Protein AF-A0A957ZNX7-F1 (afdb_monomer)

Nearest PDB structures (foldseek):
  3m0o-assembly2_B  TM=8.384E-01  e=9.415E-04  Bacillus sp. B-0618
  7exs-assembly1_A  TM=8.711E-01  e=2.134E-03  Thermomicrobium roseum DSM 5159
  3m12-assembly1_A  TM=8.193E-01  e=1.994E-03  Bacillus sp. B-0618
  2uzz-assembly2_B  TM=8.145E-01  e=3.265E-02  Escherichia coli BL21(DE3)

pLDDT: mean 93.72, std 3.95, range [82.88, 98.56]

Structure (mmCIF, N/CA/C/O backbone):
data_AF-A0A957ZNX7-F1
#
_entry.id   AF-A0A957ZNX7-F1
#
loop_
_atom_site.group_PDB
_atom_site.id
_atom_site.type_symbol
_atom_site.label_atom_id
_atom_site.label_alt_id
_atom_site.label_comp_id
_atom_site.label_asym_id
_atom_site.label_entity_id
_atom_site.label_seq_id
_atom_site.pdbx_PDB_ins_code
_atom_site.Cartn_x
_atom_site.Cartn_y
_atom_site.Cartn_z
_atom_site.occupancy
_atom_site.B_iso_or_equiv
_atom_site.auth_seq_id
_atom_site.auth_comp_id
_atom_site.auth_asym_id
_atom_site.auth_atom_id
_atom_site.pdbx_PDB_model_num
ATOM 1 N N . MET A 1 1 ? -12.046 0.090 10.397 1.00 85.12 1 MET A N 1
ATOM 2 C CA . MET A 1 1 ? -10.847 0.576 9.666 1.00 85.12 1 MET A CA 1
ATOM 3 C C . MET A 1 1 ? -10.418 1.975 10.118 1.00 85.12 1 MET A C 1
ATOM 5 O O . MET A 1 1 ? -9.490 2.055 10.907 1.00 85.12 1 MET A O 1
ATOM 9 N N . ILE A 1 2 ? -11.073 3.070 9.699 1.00 92.31 2 ILE A N 1
ATOM 10 C CA . ILE A 1 2 ? -10.613 4.436 10.046 1.00 92.31 2 ILE A CA 1
ATOM 11 C C . ILE A 1 2 ? -10.899 4.804 11.510 1.00 92.31 2 ILE A C 1
ATOM 13 O O . ILE A 1 2 ? -9.982 5.179 12.235 1.00 92.31 2 ILE A O 1
ATOM 17 N N . GLY A 1 3 ? -12.142 4.634 11.977 1.00 92.44 3 GLY A N 1
ATOM 18 C CA . GLY A 1 3 ? -12.518 4.972 13.359 1.00 92.44 3 GLY A CA 1
ATOM 19 C C . GLY A 1 3 ? -11.745 4.173 14.415 1.00 92.44 3 GLY A C 1
ATOM 20 O O . GLY A 1 3 ? -11.288 4.733 15.406 1.00 92.44 3 GLY A O 1
ATOM 21 N N . SER A 1 4 ? -11.511 2.882 14.157 1.00 90.75 4 SER A N 1
ATOM 22 C CA . SER A 1 4 ? -10.713 2.004 15.023 1.00 90.75 4 SER A CA 1
ATOM 23 C C . SER A 1 4 ? -9.235 2.415 15.096 1.00 90.75 4 SER A C 1
ATOM 25 O O . SER A 1 4 ? -8.615 2.299 16.147 1.00 90.75 4 SER A O 1
ATOM 27 N N . ALA A 1 5 ? -8.654 2.924 14.005 1.00 92.75 5 ALA A N 1
ATOM 28 C CA . ALA A 1 5 ? -7.294 3.460 14.037 1.00 92.75 5 ALA A CA 1
ATOM 29 C C . ALA A 1 5 ? -7.244 4.785 14.815 1.00 92.75 5 ALA A C 1
ATOM 31 O O . ALA A 1 5 ? -6.402 4.951 15.696 1.00 92.75 5 ALA A O 1
ATOM 32 N N . ALA A 1 6 ? -8.178 5.700 14.533 1.00 93.81 6 ALA A N 1
ATOM 33 C CA . ALA A 1 6 ? -8.261 6.994 15.204 1.00 93.81 6 ALA A CA 1
ATOM 34 C C . ALA A 1 6 ? -8.399 6.837 16.725 1.00 93.81 6 ALA A C 1
ATOM 36 O O . ALA A 1 6 ? -7.641 7.449 17.476 1.00 93.81 6 ALA A O 1
ATOM 37 N N . ILE A 1 7 ? -9.306 5.966 17.182 1.00 93.25 7 ILE A N 1
ATOM 38 C CA . ILE A 1 7 ? -9.517 5.757 18.615 1.00 93.25 7 ILE A CA 1
ATOM 39 C C . ILE A 1 7 ? -8.292 5.148 19.296 1.00 93.25 7 ILE A C 1
ATOM 41 O O . ILE A 1 7 ? -7.927 5.600 20.373 1.00 93.25 7 ILE A O 1
ATOM 45 N N . ARG A 1 8 ? -7.609 4.193 18.650 1.00 91.44 8 ARG A N 1
ATOM 46 C CA . ARG A 1 8 ? -6.393 3.572 19.187 1.00 91.44 8 ARG A CA 1
ATOM 47 C C . ARG A 1 8 ? -5.297 4.605 19.433 1.00 91.44 8 ARG A C 1
ATOM 49 O O . ARG A 1 8 ? -4.575 4.496 20.414 1.00 91.44 8 ARG A O 1
ATOM 56 N N . HIS A 1 9 ? -5.166 5.597 18.554 1.00 91.31 9 HIS A N 1
ATOM 57 C CA . HIS A 1 9 ? -4.218 6.694 18.750 1.00 91.31 9 HIS A CA 1
ATOM 58 C C . HIS A 1 9 ? -4.687 7.685 19.822 1.00 91.31 9 HIS A C 1
ATOM 60 O O . HIS A 1 9 ? -3.890 8.086 20.663 1.00 91.31 9 HIS A O 1
ATOM 66 N N . LEU A 1 10 ? -5.972 8.055 19.837 1.00 93.88 10 LEU A N 1
ATOM 67 C CA . LEU A 1 10 ? -6.515 8.960 20.858 1.00 93.88 10 LEU A CA 1
ATOM 68 C C . LEU A 1 10 ? -6.441 8.357 22.267 1.00 93.88 10 LEU A C 1
ATOM 70 O O . LEU A 1 10 ? -6.167 9.077 23.224 1.00 93.88 10 LEU A O 1
ATOM 74 N N . SER A 1 11 ? -6.631 7.042 22.403 1.00 93.25 11 SER A N 1
ATOM 75 C CA . SER A 1 11 ? -6.584 6.352 23.695 1.00 93.25 11 SER A CA 1
ATOM 76 C C . SER A 1 11 ? -5.199 6.349 24.338 1.00 93.25 11 SER A C 1
ATOM 78 O O . SER A 1 11 ? -5.092 6.068 25.526 1.00 93.25 11 SER A O 1
ATOM 80 N N . GLU A 1 12 ? -4.134 6.665 23.590 1.00 90.75 12 GLU A N 1
ATOM 81 C CA . GLU A 1 12 ? -2.780 6.772 24.155 1.00 90.75 12 GLU A CA 1
ATOM 82 C C . GLU A 1 12 ? -2.621 8.003 25.064 1.00 90.75 12 GLU A C 1
ATOM 84 O O . GLU A 1 12 ? -1.746 8.013 25.926 1.00 90.75 12 GLU A O 1
ATOM 89 N N . THR A 1 13 ? -3.460 9.030 24.898 1.00 94.31 13 THR A N 1
ATOM 90 C CA . THR A 1 13 ? -3.366 10.290 25.658 1.00 94.31 13 THR A CA 1
ATOM 91 C C . THR A 1 13 ? -4.675 10.720 26.310 1.00 94.31 13 THR A C 1
ATOM 93 O O . THR A 1 13 ? -4.660 11.610 27.159 1.00 94.31 13 THR A O 1
ATOM 96 N N . ASN A 1 14 ? -5.803 10.100 25.953 1.00 94.25 14 ASN A N 1
ATOM 97 C CA . ASN A 1 14 ? -7.111 10.453 26.481 1.00 94.25 14 ASN A CA 1
ATOM 98 C C . ASN A 1 14 ? -7.856 9.212 27.016 1.00 94.25 14 ASN A C 1
ATOM 100 O O . ASN A 1 14 ? -8.246 8.351 26.227 1.00 94.25 14 ASN A O 1
ATOM 104 N N . PRO A 1 15 ? -8.099 9.121 28.338 1.00 89.38 15 PRO A N 1
ATOM 105 C CA . PRO A 1 15 ? -8.834 8.006 28.936 1.00 89.38 15 PRO A CA 1
ATOM 106 C C . PRO A 1 15 ? -10.359 8.107 28.755 1.00 89.38 15 PRO A C 1
ATOM 108 O O . PRO A 1 15 ? -11.060 7.118 28.942 1.00 89.38 15 PRO A O 1
ATOM 111 N N . ASN A 1 16 ? -10.886 9.280 28.394 1.00 94.25 16 ASN A N 1
ATOM 112 C CA . ASN A 1 16 ? -12.321 9.550 28.319 1.00 94.25 16 ASN A CA 1
ATOM 113 C C . ASN A 1 16 ? -12.783 9.563 26.861 1.00 94.25 16 ASN A C 1
ATOM 115 O O . ASN A 1 16 ? -12.955 10.621 26.251 1.00 94.25 16 ASN A O 1
ATOM 119 N N . LEU A 1 17 ? -12.962 8.373 26.294 1.00 93.56 17 LEU A N 1
ATOM 120 C CA . LEU A 1 17 ? -13.326 8.186 24.893 1.00 93.56 17 LEU A CA 1
ATOM 121 C C . LEU A 1 17 ?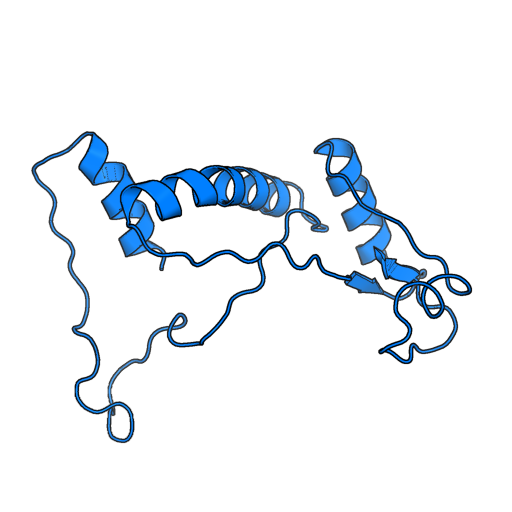 -14.526 7.249 24.756 1.00 93.56 17 LEU A C 1
ATOM 123 O O . LEU A 1 17 ? -14.655 6.275 25.492 1.00 93.56 17 LEU A O 1
ATOM 127 N N . ALA A 1 18 ? -15.373 7.523 23.765 1.00 92.56 18 ALA A N 1
ATOM 128 C CA . ALA A 1 18 ? -16.460 6.643 23.355 1.00 92.56 18 ALA A CA 1
ATOM 129 C C . ALA A 1 18 ? -16.411 6.431 21.837 1.00 92.56 18 ALA A C 1
ATOM 131 O O . ALA A 1 18 ? -16.102 7.354 21.082 1.00 92.56 18 ALA A O 1
ATOM 132 N N . ILE A 1 19 ? -16.728 5.214 21.395 1.00 90.62 19 ILE A N 1
ATOM 133 C CA . ILE A 1 19 ? -16.892 4.864 19.981 1.00 90.62 19 ILE A CA 1
ATOM 134 C C . ILE A 1 19 ? -18.368 4.564 19.757 1.00 90.62 19 ILE A C 1
ATOM 136 O O . ILE A 1 19 ? -18.973 3.826 20.531 1.00 90.62 19 ILE A O 1
ATOM 140 N N . ILE A 1 20 ? -18.930 5.107 18.681 1.00 91.56 20 ILE A N 1
ATOM 141 C CA . ILE A 1 20 ? -20.293 4.809 18.249 1.00 91.56 20 ILE A CA 1
ATOM 142 C C . ILE A 1 20 ? -20.209 4.233 16.840 1.00 91.56 20 ILE A C 1
ATOM 144 O O . ILE A 1 20 ? -19.610 4.831 15.947 1.00 91.56 20 ILE A O 1
ATOM 148 N N . GLY A 1 21 ? -20.799 3.060 16.650 1.00 87.88 21 GLY A N 1
ATOM 149 C CA . GLY A 1 21 ? -20.866 2.374 15.370 1.00 87.88 21 GLY A CA 1
ATOM 150 C C . GLY A 1 21 ? -21.851 1.208 15.436 1.00 87.88 21 GLY A C 1
ATOM 151 O O . GLY A 1 21 ? -22.231 0.802 16.538 1.00 87.88 21 GLY A O 1
ATOM 152 N N . PRO A 1 22 ? -22.296 0.691 14.280 1.00 86.88 22 PRO A N 1
ATOM 153 C CA . PRO A 1 22 ? -23.110 -0.516 14.248 1.00 86.88 22 PRO A CA 1
ATOM 154 C C . PRO A 1 22 ? -22.334 -1.702 14.838 1.00 86.88 22 PRO A C 1
ATOM 156 O O . PRO A 1 22 ? -21.106 -1.752 14.749 1.00 86.88 22 PRO A O 1
ATOM 159 N N . ALA A 1 23 ? -23.059 -2.649 15.432 1.00 86.38 23 ALA A N 1
ATOM 160 C CA . ALA A 1 23 ? -22.488 -3.924 15.849 1.00 86.38 23 ALA A CA 1
ATOM 161 C C . ALA A 1 23 ? -22.090 -4.775 14.631 1.00 86.38 23 ALA A C 1
ATOM 163 O O . ALA A 1 23 ? -22.596 -4.569 13.524 1.00 86.38 23 ALA A O 1
ATOM 164 N N . GLU A 1 24 ? -21.206 -5.747 14.857 1.00 88.06 24 GLU A N 1
ATOM 165 C CA . GLU A 1 24 ? -20.879 -6.752 13.846 1.00 88.06 24 GLU A CA 1
ATOM 166 C C . GLU A 1 24 ? -22.119 -7.593 13.494 1.00 88.06 24 GLU A C 1
ATOM 168 O O . GLU A 1 24 ? -22.893 -7.935 14.395 1.00 88.06 24 GLU A O 1
ATOM 173 N N . PRO A 1 25 ? -22.328 -7.959 12.214 1.00 89.44 25 PRO A N 1
ATOM 174 C CA . PRO A 1 25 ? -23.412 -8.855 11.834 1.00 89.44 25 PRO A CA 1
ATOM 175 C C . PRO A 1 25 ? -23.287 -10.221 12.524 1.00 89.44 25 PRO A C 1
ATOM 177 O O . PRO A 1 25 ? -22.277 -10.906 12.366 1.00 89.44 25 PRO A O 1
ATOM 180 N N . GLU A 1 26 ? -24.334 -10.658 13.228 1.00 89.62 26 GLU A N 1
ATOM 181 C CA . GLU A 1 26 ? -24.369 -11.986 13.866 1.00 89.62 26 GLU A CA 1
ATOM 182 C C . GLU A 1 26 ? -24.434 -13.119 12.831 1.00 89.62 26 GLU A C 1
ATOM 184 O O . GLU A 1 26 ? -23.778 -14.150 12.973 1.00 89.62 26 GLU A O 1
ATOM 189 N N . ALA A 1 27 ? -25.205 -12.912 11.758 1.00 91.25 27 ALA A N 1
ATOM 190 C CA . ALA A 1 27 ? -25.395 -13.870 10.675 1.00 91.25 27 ALA A CA 1
ATOM 191 C C . ALA A 1 27 ? -25.076 -13.217 9.326 1.00 91.25 27 ALA A C 1
ATOM 193 O O . ALA A 1 27 ? -25.927 -12.586 8.701 1.00 91.25 27 ALA A O 1
ATOM 194 N N . TRP A 1 28 ? -23.838 -13.393 8.860 1.00 89.31 28 TRP A N 1
ATOM 195 C CA . TRP A 1 28 ? -23.335 -12.751 7.640 1.00 89.31 28 TRP A CA 1
ATOM 196 C C . TRP A 1 28 ? -24.170 -13.092 6.401 1.00 89.31 28 TRP A C 1
ATOM 198 O O . TRP A 1 28 ? -24.470 -12.214 5.602 1.00 89.31 28 TRP A O 1
ATOM 208 N N . A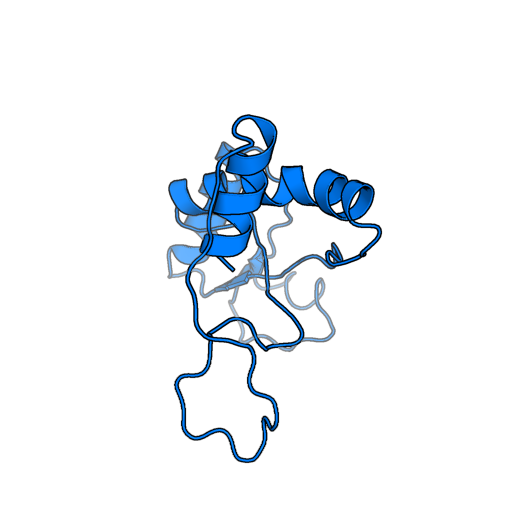LA A 1 29 ? -24.595 -14.351 6.259 1.00 89.75 29 ALA A N 1
ATOM 209 C CA . ALA A 1 29 ? -25.336 -14.815 5.084 1.00 89.75 29 ALA A CA 1
ATOM 210 C C . ALA A 1 29 ? -26.742 -14.201 4.947 1.00 89.75 29 ALA A C 1
ATOM 212 O O . ALA A 1 29 ? -27.284 -14.157 3.847 1.00 89.75 29 ALA A O 1
ATOM 213 N N . SER A 1 30 ? -27.336 -13.743 6.050 1.00 92.25 30 SER A N 1
ATOM 214 C CA . SER A 1 30 ? -28.700 -13.204 6.092 1.00 92.25 30 SER A CA 1
ATOM 215 C C . SER A 1 30 ? -28.755 -11.747 6.556 1.00 92.25 30 SER A C 1
ATOM 217 O O . SER A 1 30 ? -29.841 -11.235 6.828 1.00 92.25 30 SER A O 1
ATOM 219 N N . HIS A 1 31 ? -27.607 -11.075 6.687 1.00 91.19 31 HIS A N 1
ATOM 220 C CA . HIS A 1 31 ? -27.556 -9.682 7.123 1.00 91.19 31 HIS A CA 1
ATOM 221 C C . HIS A 1 31 ? -28.121 -8.768 6.035 1.00 91.19 31 HIS A C 1
ATOM 223 O O . HIS A 1 31 ? -27.557 -8.651 4.951 1.00 91.19 31 HIS A O 1
ATOM 229 N N . ALA A 1 32 ? -29.237 -8.108 6.339 1.00 88.44 32 ALA A N 1
ATOM 230 C CA . ALA A 1 32 ? -29.895 -7.155 5.443 1.00 88.44 32 ALA A CA 1
ATOM 231 C C . ALA A 1 32 ? -29.482 -5.692 5.708 1.00 88.44 32 ALA A C 1
ATOM 233 O O . ALA A 1 32 ? -30.000 -4.775 5.071 1.00 88.44 32 ALA A O 1
ATOM 234 N N . GLY A 1 33 ? -28.595 -5.460 6.681 1.00 86.19 33 GLY A N 1
ATOM 235 C CA . GLY A 1 33 ? -28.104 -4.132 7.033 1.00 86.19 33 GLY A CA 1
ATOM 236 C C . GLY A 1 33 ? -26.903 -3.686 6.198 1.00 86.19 33 GLY A C 1
ATOM 237 O O . GLY A 1 33 ? -26.449 -4.362 5.277 1.00 86.19 33 GLY A O 1
ATOM 238 N N . VAL A 1 34 ? -26.352 -2.525 6.554 1.00 83.12 34 VAL A N 1
ATOM 239 C CA . VAL A 1 34 ? -25.144 -1.996 5.909 1.00 83.12 34 VAL A CA 1
ATOM 240 C C . VAL A 1 34 ? -23.942 -2.871 6.271 1.00 83.12 34 VAL A C 1
ATOM 242 O O . VAL A 1 34 ? -23.654 -3.082 7.449 1.00 83.12 34 VAL A O 1
ATOM 245 N N . PHE A 1 35 ? -23.238 -3.358 5.251 1.00 82.88 35 PHE A N 1
ATOM 246 C CA . PHE A 1 35 ? -21.922 -3.980 5.388 1.00 82.88 35 PHE A CA 1
ATOM 247 C C . PHE A 1 35 ? -20.810 -2.929 5.361 1.00 82.88 35 PHE A C 1
ATOM 249 O O . PHE A 1 35 ? -20.969 -1.822 4.847 1.00 82.88 35 PHE A O 1
ATOM 256 N N . ALA A 1 36 ? -19.648 -3.296 5.889 1.00 85.19 36 ALA A N 1
ATOM 257 C CA . ALA A 1 36 ? -18.478 -2.445 5.945 1.00 85.19 36 ALA A CA 1
ATOM 258 C C . ALA A 1 36 ? -17.445 -2.835 4.878 1.00 85.19 36 ALA A C 1
ATOM 260 O O . ALA A 1 36 ? -17.322 -3.991 4.485 1.00 85.19 36 ALA A O 1
ATOM 261 N N . SER A 1 37 ? -16.621 -1.879 4.452 1.00 86.81 37 SER A N 1
ATOM 262 C CA . SER A 1 37 ? -15.610 -2.088 3.401 1.00 86.81 37 SER A CA 1
ATOM 263 C C . SER A 1 37 ? -14.342 -2.829 3.869 1.00 86.81 37 SER A C 1
ATOM 265 O O . SER A 1 37 ? -13.308 -2.759 3.205 1.00 86.81 37 SER A O 1
ATOM 267 N N . HIS A 1 38 ? -14.362 -3.494 5.030 1.00 87.44 38 HIS A N 1
ATOM 268 C CA . HIS A 1 38 ? -13.160 -4.051 5.672 1.00 87.44 38 HIS A CA 1
ATOM 269 C C . HIS A 1 38 ? -13.223 -5.553 5.991 1.00 87.44 38 HIS A C 1
ATOM 271 O O . HIS A 1 38 ? -12.301 -6.053 6.619 1.00 87.44 38 HIS A O 1
ATOM 277 N N . TYR A 1 39 ? -14.260 -6.265 5.546 1.00 84.88 39 TYR A N 1
ATOM 278 C CA . TYR A 1 39 ? -14.499 -7.682 5.874 1.00 84.88 39 TYR A CA 1
ATOM 279 C C . TYR A 1 39 ? -13.705 -8.713 5.068 1.00 84.88 39 TYR A C 1
ATOM 281 O O . TYR A 1 39 ? -13.908 -9.915 5.208 1.00 84.88 39 TYR A O 1
ATOM 289 N N . ASP A 1 40 ? -12.825 -8.256 4.197 1.00 82.88 40 ASP A N 1
ATOM 290 C CA . ASP A 1 40 ? -12.055 -9.140 3.336 1.00 82.88 40 ASP A CA 1
ATOM 291 C C . ASP A 1 40 ? -10.805 -9.668 4.052 1.00 82.88 40 AS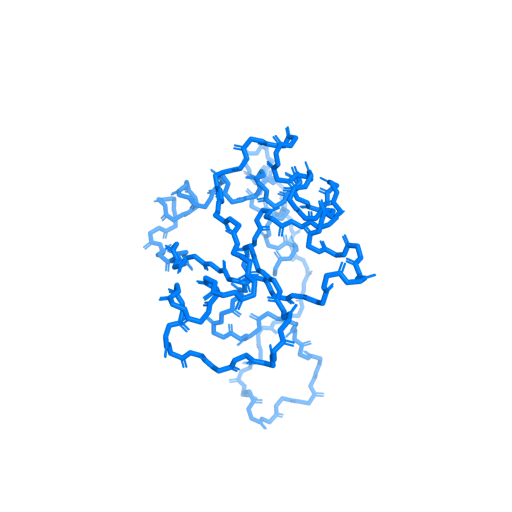P A C 1
ATOM 293 O O . ASP A 1 40 ? -10.307 -9.048 4.993 1.00 82.88 40 ASP A O 1
ATOM 297 N N . GLN A 1 41 ? -10.258 -10.777 3.562 1.00 83.94 41 GLN A N 1
ATOM 298 C CA . GLN A 1 41 ? -9.108 -11.452 4.174 1.00 83.94 41 GLN A CA 1
ATOM 299 C C . GLN A 1 41 ? -7.795 -10.672 4.032 1.00 83.94 41 GLN A C 1
ATOM 301 O O . GLN A 1 41 ? -6.854 -10.902 4.789 1.00 83.94 41 GLN A O 1
ATOM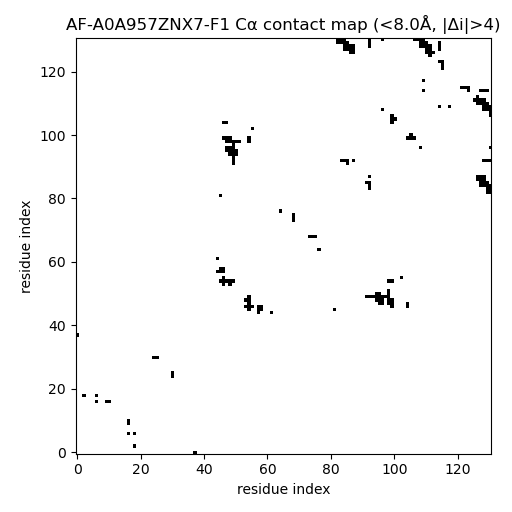 306 N N . GLY A 1 42 ? -7.705 -9.753 3.069 1.00 87.31 42 GLY A N 1
ATOM 307 C CA . GLY A 1 42 ? -6.468 -9.037 2.787 1.00 87.31 42 GLY A CA 1
ATOM 308 C C . GLY A 1 42 ? -6.676 -7.633 2.242 1.00 87.31 42 GLY A C 1
ATOM 309 O O . GLY A 1 42 ? -7.715 -7.279 1.683 1.00 87.31 42 GLY A O 1
ATOM 310 N N . ARG A 1 43 ? -5.646 -6.805 2.403 1.00 93.19 43 ARG A N 1
ATOM 311 C CA . ARG A 1 43 ? -5.548 -5.472 1.807 1.00 93.19 43 ARG A CA 1
ATOM 312 C C . ARG A 1 43 ? -4.129 -5.281 1.289 1.00 93.19 43 ARG A C 1
ATOM 314 O O . ARG A 1 43 ? -3.174 -5.580 1.999 1.00 93.19 43 ARG A O 1
ATOM 321 N N . ILE A 1 44 ? -4.002 -4.773 0.066 1.00 94.75 44 ILE A N 1
ATOM 322 C CA . ILE A 1 44 ? -2.707 -4.388 -0.500 1.00 94.75 44 ILE A CA 1
ATOM 323 C C . ILE A 1 44 ? -2.305 -3.043 0.104 1.00 94.75 44 ILE A C 1
ATOM 325 O O . ILE A 1 44 ? -3.084 -2.089 0.095 1.00 94.75 44 ILE A O 1
ATOM 329 N N . THR A 1 45 ? -1.076 -2.962 0.601 1.00 95.56 45 THR A N 1
ATOM 330 C CA . THR A 1 45 ? -0.467 -1.724 1.095 1.00 95.56 45 THR A CA 1
ATOM 331 C C . THR A 1 45 ? 0.809 -1.465 0.314 1.00 95.56 45 THR A C 1
ATOM 333 O O . THR A 1 45 ? 1.637 -2.365 0.189 1.00 95.56 45 THR A O 1
ATOM 336 N N . ARG A 1 46 ? 0.987 -0.246 -0.199 1.00 96.69 46 ARG A N 1
ATOM 337 C CA . ARG A 1 46 ? 2.153 0.129 -1.007 1.00 96.69 46 ARG A CA 1
ATOM 338 C C . ARG A 1 46 ? 2.612 1.539 -0.674 1.00 96.69 46 ARG A C 1
ATOM 340 O O . ARG A 1 46 ? 1.781 2.426 -0.499 1.00 96.69 46 ARG A O 1
ATOM 347 N N . VAL A 1 47 ? 3.928 1.737 -0.623 1.00 97.31 47 VAL A N 1
ATOM 348 C CA . VAL A 1 47 ? 4.516 3.084 -0.595 1.00 97.31 47 VAL A CA 1
ATOM 349 C C . VAL A 1 47 ? 4.658 3.638 -2.010 1.00 97.31 47 VAL A C 1
ATOM 351 O O . VAL A 1 47 ? 4.430 4.823 -2.215 1.00 97.31 47 VAL A O 1
ATOM 354 N N . LEU A 1 48 ? 5.008 2.790 -2.982 1.00 97.06 48 LEU A N 1
ATOM 355 C CA . LEU A 1 48 ? 5.099 3.177 -4.387 1.00 97.06 48 LEU A CA 1
ATOM 356 C C . LEU A 1 48 ? 3.720 3.588 -4.906 1.00 97.06 48 LEU A C 1
ATOM 358 O O . LEU A 1 48 ? 2.851 2.735 -5.090 1.00 97.06 48 LEU A O 1
ATOM 362 N N . ALA A 1 49 ? 3.539 4.885 -5.139 1.00 96.81 49 ALA A N 1
ATOM 363 C CA . ALA A 1 49 ? 2.358 5.473 -5.752 1.00 96.81 49 ALA A CA 1
ATOM 364 C C . ALA A 1 49 ? 2.737 6.685 -6.603 1.00 96.81 49 ALA A C 1
ATOM 366 O O . ALA A 1 49 ? 3.750 7.329 -6.351 1.00 96.81 49 ALA A O 1
ATOM 367 N N . ASP A 1 50 ? 1.905 6.985 -7.591 1.00 96.75 50 ASP A N 1
ATOM 368 C CA . ASP A 1 50 ? 2.016 8.128 -8.498 1.00 96.75 50 ASP A CA 1
ATOM 369 C C . ASP A 1 50 ? 1.678 9.469 -7.824 1.00 96.75 50 ASP A C 1
ATOM 371 O O . ASP A 1 50 ? 2.078 10.527 -8.309 1.00 96.75 50 ASP A O 1
ATOM 375 N N . ASP A 1 51 ? 0.992 9.427 -6.679 1.00 98.00 51 ASP A N 1
ATOM 376 C CA . ASP A 1 51 ? 0.712 10.582 -5.831 1.00 98.00 51 ASP A CA 1
ATOM 377 C C . ASP A 1 51 ? 1.583 10.597 -4.563 1.00 98.00 51 ASP A C 1
ATOM 379 O O . ASP A 1 51 ? 1.591 9.677 -3.735 1.00 98.00 51 ASP A O 1
ATOM 383 N N . ARG A 1 52 ? 2.288 11.714 -4.378 1.00 97.94 52 ARG A N 1
ATOM 384 C CA . ARG A 1 52 ? 3.222 11.938 -3.271 1.00 97.94 52 ARG A CA 1
ATOM 385 C C . ARG A 1 52 ? 2.562 11.952 -1.894 1.00 97.94 52 ARG A C 1
ATOM 387 O O . ARG A 1 52 ? 3.168 11.492 -0.920 1.00 97.94 52 ARG A O 1
ATOM 394 N N . VAL A 1 53 ? 1.364 12.522 -1.774 1.00 98.25 53 VAL A N 1
ATOM 395 C CA . VAL A 1 53 ? 0.647 12.602 -0.496 1.00 98.25 53 VAL A CA 1
ATOM 396 C C . VAL A 1 53 ? 0.261 11.195 -0.064 1.00 98.25 53 VAL A C 1
ATOM 398 O O . VAL A 1 53 ? 0.566 10.801 1.065 1.00 98.25 53 VAL A O 1
ATOM 401 N N . TRP A 1 54 ? -0.314 10.410 -0.973 1.00 97.69 54 TRP A N 1
ATOM 402 C CA . TRP A 1 54 ? -0.682 9.023 -0.704 1.00 97.69 54 TRP A CA 1
ATOM 403 C C . TRP A 1 54 ? 0.525 8.160 -0.347 1.00 97.69 54 TRP A C 1
ATOM 405 O O . TRP A 1 54 ? 0.497 7.476 0.678 1.00 97.69 54 TRP A O 1
ATOM 415 N N . ALA A 1 55 ? 1.615 8.258 -1.110 1.00 98.06 55 ALA A 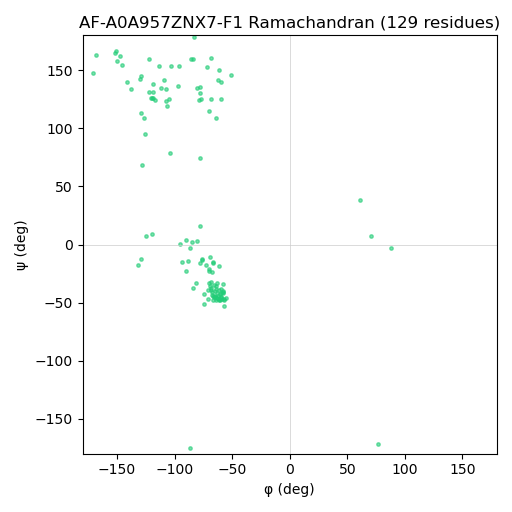N 1
ATOM 416 C CA . ALA A 1 55 ? 2.854 7.540 -0.821 1.00 98.06 55 ALA A CA 1
ATOM 417 C C . ALA A 1 55 ? 3.432 7.904 0.561 1.00 98.06 55 ALA A C 1
ATOM 419 O O . ALA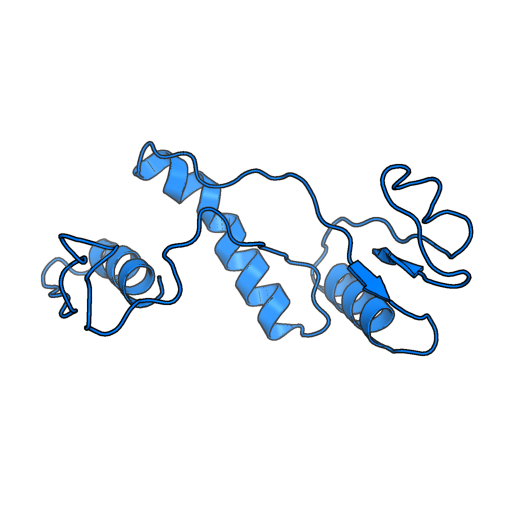 A 1 55 ? 3.843 7.035 1.335 1.00 98.06 55 ALA A O 1
ATOM 420 N N . THR A 1 56 ? 3.406 9.191 0.925 1.00 98.50 56 THR A N 1
ATOM 421 C CA . THR A 1 56 ? 3.888 9.670 2.230 1.00 98.50 56 THR A CA 1
ATOM 422 C C . THR A 1 56 ? 3.045 9.124 3.381 1.00 98.50 56 THR A C 1
ATOM 424 O O . THR A 1 56 ? 3.593 8.671 4.391 1.00 98.50 56 THR A O 1
ATOM 427 N N . LEU A 1 57 ? 1.716 9.165 3.247 1.00 97.94 57 LEU A N 1
ATOM 428 C CA . LEU A 1 57 ? 0.801 8.629 4.252 1.00 97.94 57 LEU A CA 1
ATOM 429 C C . LEU A 1 57 ? 0.993 7.119 4.403 1.00 97.94 57 LEU A C 1
ATOM 431 O O . LEU A 1 57 ? 1.165 6.649 5.526 1.00 97.94 57 LEU A O 1
ATOM 435 N N . ALA A 1 58 ? 1.078 6.382 3.293 1.00 97.44 58 ALA A N 1
ATOM 436 C CA . ALA A 1 58 ? 1.326 4.946 3.307 1.00 97.44 58 ALA A CA 1
ATOM 437 C C . ALA A 1 58 ? 2.654 4.599 3.994 1.00 97.44 58 ALA A C 1
ATOM 439 O O . ALA A 1 58 ? 2.666 3.765 4.898 1.00 97.44 58 ALA A O 1
ATOM 440 N N . LYS A 1 59 ? 3.753 5.295 3.663 1.00 97.88 59 LYS A N 1
ATOM 441 C CA . LYS A 1 59 ? 5.062 5.093 4.311 1.00 97.88 59 LYS A CA 1
ATOM 442 C C . LYS A 1 59 ? 4.979 5.259 5.828 1.00 97.88 59 LYS A C 1
ATOM 444 O O . LYS A 1 59 ? 5.504 4.434 6.575 1.00 97.88 59 LYS A O 1
ATOM 449 N N . ARG A 1 60 ? 4.305 6.316 6.294 1.00 97.44 60 ARG A N 1
ATOM 450 C CA . ARG A 1 60 ? 4.127 6.597 7.728 1.00 97.44 60 ARG A CA 1
ATOM 451 C C . ARG A 1 60 ? 3.236 5.561 8.409 1.00 97.44 60 ARG A C 1
ATOM 453 O O . ARG A 1 60 ? 3.560 5.138 9.514 1.00 97.44 60 ARG A O 1
ATOM 460 N N . SER A 1 61 ? 2.151 5.135 7.761 1.00 96.12 61 SER A N 1
ATOM 461 C CA . SER A 1 61 ? 1.262 4.090 8.277 1.00 96.12 61 SER A CA 1
ATOM 462 C C . SER A 1 61 ? 1.973 2.742 8.389 1.00 96.12 61 SER A C 1
ATOM 464 O O . SER A 1 61 ? 1.928 2.123 9.449 1.00 96.12 61 SER A O 1
ATOM 466 N N . MET A 1 62 ? 2.682 2.316 7.341 1.00 96.38 62 MET A N 1
ATOM 467 C CA . MET A 1 62 ? 3.406 1.040 7.311 1.00 96.38 62 MET A CA 1
ATOM 468 C C . MET A 1 62 ? 4.527 0.989 8.358 1.00 96.38 62 MET A C 1
ATOM 470 O O . MET A 1 62 ? 4.746 -0.055 8.968 1.00 96.38 62 MET A O 1
ATOM 474 N N . ALA A 1 63 ? 5.175 2.121 8.659 1.00 96.56 63 ALA A N 1
ATOM 475 C CA . ALA A 1 63 ? 6.171 2.209 9.730 1.00 96.56 63 ALA A CA 1
ATOM 476 C C . ALA A 1 63 ? 5.605 1.889 11.131 1.00 96.56 63 ALA A C 1
ATOM 478 O O . ALA A 1 63 ? 6.369 1.587 12.044 1.00 96.56 63 ALA A O 1
ATOM 479 N N . GLN A 1 64 ? 4.280 1.944 11.319 1.00 95.69 64 GLN A N 1
ATOM 480 C CA . GLN A 1 64 ? 3.629 1.595 12.585 1.00 95.69 64 GLN A CA 1
ATOM 481 C C . GLN A 1 64 ? 3.283 0.106 12.701 1.00 95.69 64 GLN A C 1
ATOM 483 O O . GLN A 1 64 ? 2.973 -0.344 13.803 1.00 95.69 64 GLN A O 1
ATOM 488 N N . TYR A 1 65 ? 3.316 -0.665 11.608 1.00 96.25 65 TYR A N 1
ATOM 489 C CA . TYR A 1 65 ? 2.768 -2.024 11.600 1.00 96.25 65 TYR A CA 1
ATOM 490 C C . TYR A 1 65 ? 3.454 -2.946 12.606 1.00 96.25 65 TYR A C 1
ATOM 492 O O . TYR A 1 65 ? 2.762 -3.546 13.421 1.00 96.25 65 TYR A O 1
ATOM 500 N N . ALA A 1 66 ? 4.789 -2.957 12.653 1.00 96.75 66 ALA A N 1
ATOM 501 C CA . ALA A 1 66 ? 5.539 -3.786 13.600 1.00 96.75 66 ALA A CA 1
ATOM 502 C C . ALA A 1 66 ? 5.173 -3.495 15.069 1.00 96.75 66 ALA A C 1
ATOM 504 O O . ALA A 1 66 ? 5.010 -4.413 15.870 1.00 96.75 66 ALA A O 1
ATOM 505 N N . LEU A 1 67 ? 4.980 -2.219 15.422 1.00 95.44 67 LEU A N 1
ATOM 506 C CA . LEU A 1 67 ? 4.560 -1.833 16.770 1.00 95.44 67 LEU A CA 1
ATOM 507 C C . LEU A 1 67 ? 3.119 -2.275 17.066 1.00 95.44 67 LEU A C 1
ATOM 509 O O . LEU A 1 67 ? 2.812 -2.660 18.193 1.00 95.44 67 LEU A O 1
ATOM 513 N N . ILE A 1 68 ? 2.220 -2.204 16.081 1.00 95.25 68 ILE A N 1
ATOM 514 C CA . ILE A 1 68 ? 0.831 -2.656 16.239 1.00 95.25 68 ILE A CA 1
ATOM 515 C C . ILE A 1 68 ? 0.789 -4.177 16.425 1.00 95.25 68 ILE A C 1
ATOM 517 O O . ILE A 1 68 ? 0.099 -4.645 17.331 1.00 95.25 68 ILE A O 1
ATOM 521 N N . GLU A 1 69 ? 1.548 -4.942 15.637 1.00 97.19 69 GLU A N 1
ATOM 522 C CA . GLU A 1 69 ? 1.665 -6.398 15.798 1.00 97.19 69 GLU A CA 1
ATOM 523 C C . GLU A 1 69 ? 2.221 -6.750 17.182 1.00 97.19 69 GLU A C 1
ATOM 525 O O . GLU A 1 69 ? 1.638 -7.567 17.891 1.00 97.19 69 GLU A O 1
ATOM 530 N N . GLN A 1 70 ? 3.276 -6.058 17.627 1.00 97.06 70 GLN A N 1
ATOM 531 C CA . GLN A 1 70 ? 3.862 -6.258 18.953 1.00 97.06 70 GLN A CA 1
ATOM 532 C C . GLN A 1 70 ? 2.865 -5.976 20.086 1.00 97.06 70 GLN A C 1
ATOM 534 O O . GLN A 1 70 ? 2.754 -6.770 21.016 1.00 97.06 70 GLN A O 1
ATOM 539 N N . LYS A 1 71 ? 2.145 -4.845 20.031 1.00 94.75 71 LYS A N 1
ATOM 540 C CA . LYS A 1 71 ? 1.192 -4.454 21.084 1.00 94.75 71 LYS A CA 1
ATOM 541 C C . LYS A 1 71 ? -0.054 -5.346 21.113 1.00 94.75 71 LYS A C 1
ATOM 543 O O . LYS A 1 71 ? -0.626 -5.534 22.180 1.00 94.75 71 LYS A O 1
ATOM 548 N N . SER A 1 72 ? -0.503 -5.837 19.958 1.00 95.06 72 SER A N 1
ATOM 549 C CA . SER A 1 72 ? -1.726 -6.645 19.849 1.00 95.06 72 SER A CA 1
ATOM 550 C C . SER A 1 72 ? -1.487 -8.148 19.997 1.00 95.06 72 SER A C 1
ATOM 552 O O . SER A 1 72 ? -2.425 -8.875 20.308 1.00 95.06 72 SER A O 1
ATOM 554 N N . GLY A 1 73 ? -0.263 -8.626 19.748 1.00 97.62 73 GLY A N 1
ATOM 555 C CA . GLY A 1 73 ? 0.036 -10.054 19.620 1.00 97.62 73 GLY A CA 1
ATOM 556 C C . GLY A 1 73 ? -0.522 -10.688 18.338 1.00 97.62 73 GLY A C 1
ATOM 557 O O . GLY A 1 73 ? -0.452 -11.905 18.183 1.00 97.62 73 GLY A O 1
ATOM 558 N N . ILE A 1 74 ? -1.074 -9.888 17.420 1.00 96.31 74 ILE A N 1
ATOM 559 C CA . ILE A 1 74 ? -1.690 -10.349 16.175 1.00 96.31 74 ILE A CA 1
ATOM 560 C C . ILE A 1 74 ? -0.762 -9.995 15.020 1.00 96.31 74 ILE A C 1
ATOM 562 O O . ILE A 1 74 ? -0.512 -8.820 14.757 1.00 96.31 74 ILE A O 1
ATOM 566 N N . ARG A 1 75 ? -0.295 -11.009 14.290 1.00 96.12 75 ARG A N 1
ATOM 567 C CA . ARG A 1 75 ? 0.373 -10.805 13.003 1.00 96.12 75 ARG A CA 1
ATOM 568 C C . ARG A 1 75 ? -0.675 -10.503 11.935 1.00 96.12 75 ARG A C 1
ATOM 570 O O . ARG A 1 75 ? -1.586 -11.302 11.737 1.00 96.12 75 ARG A O 1
ATOM 577 N N . PHE A 1 76 ? -0.531 -9.386 11.232 1.00 94.31 76 PHE A N 1
ATOM 578 C CA . PHE A 1 76 ? -1.438 -8.985 10.152 1.00 94.31 76 PHE A CA 1
ATOM 5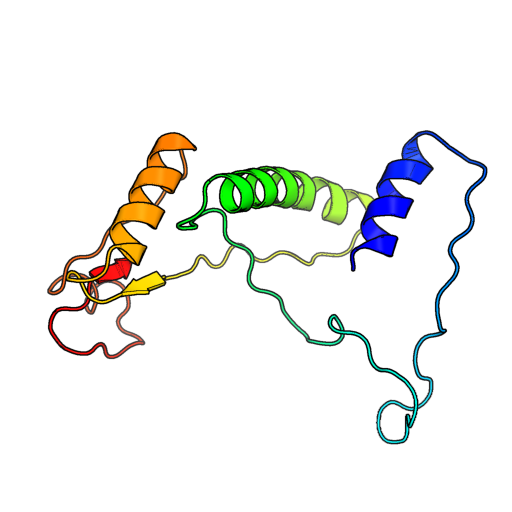79 C C . PHE A 1 76 ? -0.712 -8.547 8.877 1.00 94.31 76 PHE A C 1
ATOM 581 O O . PHE A 1 76 ? -1.331 -8.513 7.816 1.00 94.31 76 PHE A O 1
ATOM 588 N N . HIS A 1 77 ? 0.581 -8.220 8.940 1.00 96.12 77 HIS A N 1
ATOM 589 C CA . HIS A 1 77 ? 1.341 -7.755 7.787 1.00 96.12 77 HIS A CA 1
ATOM 590 C C . HIS A 1 77 ? 2.318 -8.824 7.282 1.00 96.12 77 HIS A C 1
ATOM 592 O O . HIS A 1 77 ? 3.075 -9.445 8.033 1.00 96.12 77 HIS A O 1
ATOM 598 N N . HIS A 1 78 ? 2.319 -9.015 5.964 1.00 95.75 78 HIS A N 1
ATOM 599 C CA . HIS A 1 78 ? 3.211 -9.931 5.265 1.00 95.75 78 HIS A CA 1
ATOM 600 C C . HIS A 1 78 ? 3.929 -9.142 4.162 1.00 95.75 78 HIS A C 1
ATOM 602 O O . HIS A 1 78 ? 3.281 -8.761 3.187 1.00 95.75 78 HIS A O 1
ATOM 608 N N . PRO A 1 79 ? 5.239 -8.858 4.299 1.00 93.94 79 PRO A N 1
ATOM 609 C CA . PRO A 1 79 ? 5.986 -8.069 3.322 1.00 93.94 79 PRO A CA 1
ATOM 610 C C . PRO A 1 79 ? 6.339 -8.930 2.100 1.00 93.94 79 PRO A C 1
ATOM 612 O O . PRO A 1 79 ? 7.474 -9.367 1.944 1.00 93.94 79 PRO A O 1
ATOM 615 N N . VAL A 1 80 ? 5.346 -9.206 1.254 1.00 93.50 80 VAL A N 1
ATOM 616 C CA . VAL A 1 80 ? 5.470 -10.095 0.081 1.00 93.50 80 VAL A CA 1
ATOM 617 C C . VAL A 1 80 ? 5.880 -9.371 -1.206 1.00 93.50 80 VAL A C 1
ATOM 619 O O . VAL A 1 80 ? 5.949 -9.993 -2.258 1.00 93.50 80 VAL A O 1
ATOM 622 N N . GLY A 1 81 ? 6.159 -8.068 -1.130 1.00 93.44 81 GLY A N 1
ATOM 623 C CA . GLY A 1 81 ? 6.408 -7.234 -2.304 1.00 93.44 81 GLY A CA 1
ATOM 624 C C . GLY A 1 81 ? 5.125 -6.869 -3.054 1.00 93.44 81 GLY A C 1
ATOM 625 O O . GLY A 1 81 ? 4.010 -7.086 -2.574 1.00 93.44 81 GLY A O 1
ATOM 626 N N . GLY A 1 82 ? 5.292 -6.258 -4.220 1.00 93.81 82 GLY A N 1
ATOM 627 C CA . GLY A 1 82 ? 4.209 -5.904 -5.125 1.00 93.81 82 GLY A CA 1
ATOM 628 C C . GLY A 1 82 ? 4.784 -5.420 -6.447 1.00 93.81 82 GLY A C 1
ATOM 629 O O . GLY A 1 82 ? 5.848 -4.812 -6.451 1.00 93.81 82 GLY A O 1
ATOM 630 N N . LEU A 1 83 ? 4.065 -5.696 -7.532 1.00 95.62 83 LEU A N 1
ATOM 631 C CA . LEU A 1 83 ? 4.433 -5.313 -8.888 1.00 95.62 83 LEU A CA 1
ATOM 632 C C . LEU A 1 83 ? 3.355 -4.388 -9.453 1.00 95.62 83 LEU A C 1
ATOM 634 O O . LEU A 1 83 ? 2.171 -4.737 -9.469 1.00 95.62 83 LEU A O 1
ATOM 638 N N . GLN A 1 84 ? 3.759 -3.216 -9.925 1.00 96.25 84 GLN A N 1
ATOM 639 C CA . GLN A 1 84 ? 2.921 -2.307 -10.697 1.00 96.25 84 GLN A CA 1
ATOM 640 C C . GLN A 1 84 ? 3.386 -2.336 -12.145 1.00 96.25 84 GLN A C 1
ATOM 642 O O . GLN A 1 84 ? 4.548 -2.073 -12.423 1.00 96.25 84 GLN A O 1
ATOM 647 N N . VAL A 1 85 ? 2.477 -2.644 -13.069 1.00 96.81 85 VAL A N 1
ATOM 648 C CA . VAL A 1 85 ? 2.771 -2.742 -14.504 1.00 96.81 85 VAL A CA 1
ATOM 649 C C . VAL A 1 85 ? 1.937 -1.719 -15.258 1.00 96.81 85 VAL A C 1
ATOM 651 O O . VAL A 1 85 ? 0.754 -1.546 -14.966 1.00 96.81 85 VAL A O 1
ATOM 654 N N . GLY A 1 86 ? 2.546 -1.047 -16.230 1.00 96.44 86 GLY A N 1
ATOM 655 C CA . GLY A 1 86 ? 1.881 -0.039 -17.045 1.00 96.44 86 GLY A CA 1
ATOM 656 C C . GLY A 1 86 ? 2.482 0.077 -18.438 1.00 96.44 86 GLY A C 1
ATOM 657 O O . GLY A 1 86 ? 3.573 -0.425 -18.718 1.00 96.44 86 GLY A O 1
ATOM 658 N N . HIS A 1 87 ? 1.749 0.736 -19.331 1.00 96.25 87 HIS A N 1
ATOM 659 C CA . HIS A 1 87 ? 2.240 1.020 -20.672 1.00 96.25 87 HIS A CA 1
ATOM 660 C C . HIS A 1 87 ? 3.225 2.203 -20.625 1.00 96.25 87 HIS A C 1
ATOM 662 O O . HIS A 1 87 ? 2.914 3.216 -20.001 1.00 96.25 87 HIS A O 1
ATOM 668 N N . PRO A 1 88 ? 4.385 2.148 -21.306 1.00 93.75 88 PRO A N 1
ATOM 669 C CA . PRO A 1 88 ? 5.406 3.202 -21.233 1.00 93.75 88 PRO A CA 1
ATOM 670 C C . PRO A 1 88 ? 4.966 4.544 -21.839 1.00 93.75 88 PRO A C 1
ATOM 672 O O . PRO A 1 88 ? 5.604 5.564 -21.600 1.00 93.75 88 PRO A O 1
ATOM 675 N N . ALA A 1 89 ? 3.893 4.553 -22.637 1.00 94.00 89 ALA A N 1
ATOM 676 C CA . ALA A 1 89 ? 3.291 5.789 -23.148 1.00 94.00 89 ALA A CA 1
ATOM 677 C C . ALA A 1 89 ? 2.447 6.538 -22.097 1.00 94.00 89 ALA A C 1
ATOM 679 O O . ALA A 1 89 ? 2.081 7.689 -22.323 1.00 94.00 89 ALA A O 1
ATOM 680 N N . GLU A 1 90 ? 2.121 5.893 -20.975 1.00 96.25 90 GLU A N 1
ATOM 681 C CA . GLU A 1 90 ? 1.417 6.502 -19.849 1.00 96.25 90 GLU A CA 1
ATOM 682 C C . GLU A 1 90 ? 2.414 6.959 -18.780 1.00 96.25 90 GLU A C 1
ATOM 684 O O . GLU A 1 90 ? 3.500 6.402 -18.625 1.00 96.25 90 GLU A O 1
ATOM 689 N N . ASP A 1 91 ? 2.039 7.969 -17.995 1.00 96.38 91 ASP A N 1
ATOM 690 C CA . ASP A 1 91 ? 2.936 8.543 -16.989 1.00 96.38 91 ASP A CA 1
ATOM 691 C C . ASP A 1 91 ? 2.899 7.827 -15.628 1.00 96.38 91 ASP A C 1
ATOM 693 O O . ASP A 1 91 ? 3.687 8.158 -14.744 1.00 96.38 91 ASP A O 1
ATOM 697 N N . PHE A 1 92 ? 2.037 6.821 -15.459 1.00 97.25 92 PHE A N 1
ATOM 698 C CA . PHE A 1 92 ? 1.796 6.145 -14.183 1.00 97.25 92 PHE A CA 1
ATOM 699 C C . PHE A 1 92 ? 3.063 5.534 -13.560 1.00 97.25 92 PHE A C 1
ATOM 701 O O . PHE A 1 92 ? 3.393 5.829 -12.406 1.00 97.25 92 PHE A O 1
ATOM 708 N N . ILE A 1 93 ? 3.805 4.713 -14.315 1.00 97.81 93 ILE A N 1
ATOM 709 C CA . ILE A 1 93 ? 5.037 4.071 -13.823 1.00 97.81 93 ILE A CA 1
ATOM 710 C C . ILE A 1 93 ? 6.125 5.122 -13.590 1.00 97.81 93 ILE A C 1
ATOM 712 O O . ILE A 1 93 ? 6.739 5.144 -12.525 1.00 97.81 93 ILE A O 1
ATOM 716 N N . ALA A 1 94 ? 6.288 6.071 -14.516 1.00 97.62 94 ALA A N 1
ATOM 717 C CA . ALA A 1 94 ? 7.269 7.147 -14.385 1.00 97.62 94 ALA A CA 1
ATOM 718 C C . ALA A 1 94 ? 7.022 8.029 -13.144 1.00 97.62 94 ALA A C 1
ATOM 720 O O . ALA A 1 94 ? 7.964 8.348 -12.414 1.00 97.62 94 ALA A O 1
ATOM 721 N N . LYS A 1 95 ? 5.763 8.393 -12.862 1.00 98.19 95 LYS A N 1
ATOM 722 C CA . LYS A 1 95 ? 5.373 9.126 -11.646 1.00 98.19 95 LYS A CA 1
ATOM 723 C C . LYS A 1 95 ? 5.611 8.295 -10.392 1.00 98.19 95 LYS A C 1
ATOM 725 O O . LYS A 1 95 ? 6.167 8.811 -9.425 1.00 98.19 95 LYS A O 1
ATOM 730 N N . THR A 1 96 ? 5.238 7.017 -10.421 1.00 98.25 96 THR A N 1
ATOM 731 C CA . THR A 1 96 ? 5.428 6.092 -9.297 1.00 98.25 96 THR A CA 1
ATOM 732 C C . THR A 1 96 ? 6.907 5.952 -8.934 1.00 98.25 96 THR A C 1
ATOM 734 O O . THR A 1 96 ? 7.270 6.071 -7.762 1.00 98.25 96 THR A O 1
ATOM 737 N N . GLU A 1 97 ? 7.784 5.783 -9.927 1.00 98.31 97 GLU A N 1
ATOM 738 C CA . GLU A 1 97 ? 9.234 5.770 -9.723 1.00 98.31 97 GLU A CA 1
ATOM 739 C C . GLU A 1 97 ? 9.757 7.105 -9.185 1.00 98.31 97 GLU A C 1
ATOM 741 O O . GLU A 1 97 ? 10.587 7.121 -8.276 1.00 98.31 97 GLU A O 1
ATOM 746 N N . ALA A 1 98 ? 9.298 8.234 -9.735 1.00 98.25 98 ALA A N 1
ATOM 747 C CA . ALA A 1 98 ? 9.737 9.562 -9.310 1.00 98.25 98 ALA A CA 1
ATOM 748 C C . ALA A 1 98 ? 9.400 9.826 -7.834 1.00 98.25 98 ALA A C 1
ATOM 750 O O . ALA A 1 98 ? 10.281 10.212 -7.062 1.00 98.25 98 ALA A O 1
ATOM 751 N N . VAL A 1 99 ? 8.161 9.543 -7.421 1.00 98.56 99 VAL A N 1
ATOM 752 C CA . VAL A 1 99 ? 7.725 9.638 -6.020 1.00 98.56 99 VAL A CA 1
ATOM 753 C C . VAL A 1 99 ? 8.489 8.645 -5.141 1.00 98.56 99 VAL A C 1
ATOM 755 O O . VAL A 1 99 ? 8.935 9.002 -4.049 1.00 98.56 99 VAL A O 1
ATOM 758 N N . GLY A 1 100 ? 8.698 7.413 -5.617 1.00 98.00 100 GLY A N 1
ATOM 759 C CA . GLY A 1 100 ? 9.496 6.404 -4.922 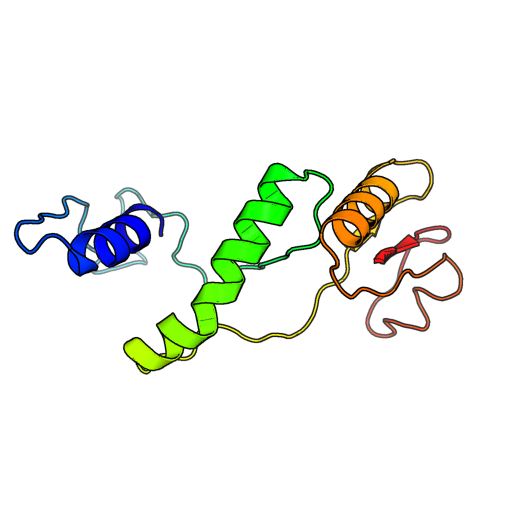1.00 98.00 100 GLY A CA 1
ATOM 760 C C . GLY A 1 100 ? 10.922 6.881 -4.635 1.00 98.00 100 GLY A C 1
ATOM 761 O O . GLY A 1 100 ? 11.385 6.772 -3.498 1.00 98.00 100 GLY A O 1
ATOM 762 N N . ARG A 1 101 ? 11.596 7.473 -5.632 1.00 98.38 101 ARG A N 1
ATOM 763 C CA . ARG A 1 101 ? 12.941 8.058 -5.486 1.00 98.38 101 ARG A CA 1
ATOM 764 C C . ARG A 1 101 ? 12.937 9.228 -4.509 1.00 98.38 101 ARG A C 1
ATOM 766 O O . ARG A 1 101 ? 13.792 9.268 -3.629 1.00 98.38 101 ARG A O 1
ATOM 773 N N . GLU A 1 102 ? 11.970 10.140 -4.619 1.00 98.19 102 GLU A N 1
ATOM 774 C CA . GLU A 1 102 ? 11.849 11.292 -3.715 1.00 98.19 102 GLU A CA 1
ATOM 775 C C . GLU A 1 102 ? 11.706 10.850 -2.251 1.00 98.19 102 GLU A C 1
ATOM 777 O O . GLU A 1 102 ? 12.331 11.406 -1.348 1.00 98.19 102 GLU A O 1
ATOM 782 N N . LEU A 1 103 ? 10.909 9.809 -2.009 1.00 97.88 103 LEU A N 1
ATOM 783 C CA . LEU A 1 103 ? 10.681 9.271 -0.675 1.00 97.88 103 LEU A CA 1
ATOM 784 C C . LEU A 1 103 ? 11.749 8.259 -0.235 1.00 97.88 103 LEU A C 1
ATOM 786 O O . LEU A 1 103 ? 11.624 7.720 0.867 1.00 97.88 103 LEU A O 1
ATOM 790 N N . GLY A 1 104 ? 12.781 7.985 -1.038 1.00 97.56 104 GLY A N 1
ATOM 791 C CA . GLY A 1 104 ? 13.841 7.025 -0.714 1.00 97.56 104 GLY A CA 1
ATOM 792 C C . GLY A 1 104 ? 13.325 5.596 -0.513 1.00 97.56 104 GLY A C 1
ATOM 793 O O . GLY A 1 104 ? 13.742 4.912 0.421 1.00 97.56 104 GLY A O 1
ATOM 794 N N . VAL A 1 105 ? 12.349 5.178 -1.318 1.00 96.81 105 VAL A N 1
ATOM 795 C CA . VAL A 1 105 ? 11.824 3.807 -1.337 1.00 96.81 105 VAL A CA 1
ATOM 796 C C . VAL A 1 105 ? 12.763 2.932 -2.159 1.00 96.81 105 VAL A C 1
ATOM 798 O O . VAL A 1 105 ? 13.172 3.315 -3.252 1.00 96.81 105 VAL A O 1
ATOM 801 N N . THR A 1 106 ? 13.095 1.747 -1.654 1.00 96.12 106 THR A N 1
ATOM 802 C CA . THR A 1 106 ? 13.820 0.735 -2.429 1.00 96.12 106 THR A CA 1
ATOM 803 C C . THR A 1 106 ? 12.850 0.020 -3.365 1.00 96.12 106 THR A C 1
ATOM 805 O O . THR A 1 106 ? 11.856 -0.531 -2.897 1.00 96.12 106 THR A O 1
ATOM 808 N N . PHE A 1 107 ? 13.139 0.024 -4.666 1.00 97.00 107 PHE A N 1
ATOM 809 C CA . PHE A 1 107 ? 12.354 -0.658 -5.697 1.00 97.00 107 PHE A CA 1
ATOM 810 C C . PHE A 1 107 ? 13.242 -1.078 -6.876 1.00 97.00 107 PHE A C 1
ATOM 812 O O . PHE A 1 107 ? 14.382 -0.616 -6.986 1.00 97.00 107 PHE A O 1
ATOM 819 N N . GLN A 1 108 ? 12.723 -1.946 -7.745 1.00 96.44 108 GLN A N 1
ATOM 820 C CA . GLN A 1 108 ? 13.384 -2.390 -8.973 1.00 96.44 108 GLN A CA 1
ATOM 821 C C . GLN A 1 108 ? 12.525 -1.990 -10.168 1.00 96.44 108 GLN A C 1
ATOM 823 O O . GLN A 1 108 ? 11.326 -2.212 -10.152 1.00 96.44 108 GLN A O 1
ATOM 828 N N . ALA A 1 109 ? 13.132 -1.375 -11.182 1.00 96.44 109 ALA A N 1
ATOM 829 C CA . ALA A 1 109 ? 12.437 -1.046 -12.421 1.00 96.44 109 ALA A CA 1
ATOM 830 C C . ALA A 1 109 ? 12.718 -2.126 -13.471 1.00 96.44 109 ALA A C 1
ATOM 832 O O . ALA A 1 109 ? 13.865 -2.543 -13.657 1.00 96.44 109 ALA A O 1
ATOM 833 N N . HIS A 1 110 ? 11.673 -2.536 -14.178 1.00 96.69 110 HIS A N 1
ATOM 834 C CA . HIS A 1 110 ? 11.701 -3.569 -15.200 1.00 96.69 110 HIS A CA 1
ATOM 835 C C . HIS A 1 110 ? 11.269 -2.985 -16.544 1.00 96.69 110 HIS A C 1
ATOM 837 O O . HIS A 1 110 ? 10.200 -2.385 -16.673 1.00 96.69 110 HIS A O 1
ATOM 843 N N . GLY A 1 111 ? 12.118 -3.171 -17.554 1.00 95.12 111 GLY A N 1
ATOM 844 C CA . GLY A 1 111 ? 11.797 -2.845 -18.937 1.00 95.12 111 GLY A CA 1
ATOM 845 C C . GLY A 1 111 ? 11.009 -3.974 -19.610 1.00 95.12 111 GLY A C 1
ATOM 846 O O . GLY A 1 111 ? 10.821 -5.035 -19.011 1.00 95.12 111 GLY A O 1
ATOM 847 N N . PRO A 1 112 ? 10.611 -3.798 -20.881 1.00 91.38 112 PRO A N 1
ATOM 848 C CA . PRO A 1 112 ? 9.796 -4.786 -21.589 1.00 91.38 112 PRO A CA 1
ATOM 849 C C . PRO A 1 112 ? 10.424 -6.176 -21.686 1.00 91.38 112 PRO A C 1
ATOM 851 O O . PRO A 1 112 ? 9.713 -7.174 -21.644 1.00 91.38 112 PRO A O 1
ATOM 854 N N . GLU A 1 113 ? 11.750 -6.240 -21.798 1.00 88.94 113 GLU A N 1
ATOM 855 C CA . GLU A 1 113 ? 12.487 -7.501 -21.907 1.00 88.94 113 GLU A CA 1
ATOM 856 C C . GLU A 1 113 ? 12.716 -8.154 -20.537 1.00 88.94 113 GLU A C 1
ATOM 858 O O . GLU A 1 113 ? 12.680 -9.374 -20.424 1.00 88.94 113 GLU A O 1
ATOM 863 N N . THR A 1 114 ? 12.883 -7.355 -19.477 1.00 93.81 114 THR A N 1
ATOM 864 C CA . THR A 1 114 ? 13.246 -7.861 -18.143 1.00 93.81 114 THR A CA 1
ATOM 865 C C . THR A 1 114 ? 12.044 -8.133 -17.240 1.00 93.81 114 THR A C 1
ATOM 867 O O . THR A 1 114 ? 12.190 -8.814 -16.227 1.00 93.81 114 THR A O 1
ATOM 870 N N . LEU A 1 115 ? 10.852 -7.631 -17.582 1.00 94.69 115 LEU A N 1
ATOM 871 C CA . LEU A 1 115 ? 9.635 -7.812 -16.783 1.00 94.69 115 LEU A CA 1
ATOM 872 C C . LEU A 1 115 ? 9.184 -9.280 -16.729 1.00 94.69 115 LEU A C 1
ATOM 874 O O . LEU A 1 115 ? 8.878 -9.793 -15.656 1.00 94.69 115 LEU A O 1
ATOM 878 N N . ALA A 1 116 ? 9.179 -9.969 -17.873 1.00 90.25 116 ALA A N 1
ATOM 879 C CA . ALA A 1 116 ? 8.802 -11.382 -17.935 1.00 90.25 116 ALA A CA 1
ATOM 880 C C . ALA A 1 116 ? 9.831 -12.295 -17.243 1.00 90.25 116 ALA A C 1
ATOM 882 O O . ALA A 1 116 ? 9.463 -13.318 -16.674 1.00 90.25 116 ALA A O 1
ATOM 883 N N . GLU A 1 117 ? 11.113 -11.917 -17.274 1.00 90.12 117 GLU A N 1
ATOM 884 C CA . GLU A 1 117 ? 12.182 -12.647 -16.585 1.00 90.12 117 GLU A CA 1
ATOM 885 C C . GLU A 1 117 ? 12.104 -12.483 -15.064 1.00 90.12 117 GLU A C 1
ATOM 887 O O . GLU A 1 117 ? 12.337 -13.442 -14.328 1.00 90.12 117 GLU A O 1
ATOM 892 N N . ALA A 1 118 ? 11.769 -11.279 -14.594 1.00 88.88 118 ALA A N 1
ATOM 893 C CA . ALA A 1 118 ? 11.656 -10.980 -13.171 1.00 88.88 118 ALA A CA 1
ATOM 894 C C . ALA A 1 118 ? 10.456 -11.675 -12.518 1.00 88.88 118 ALA A C 1
ATOM 896 O O . ALA A 1 118 ? 10.551 -12.115 -11.375 1.00 88.88 118 ALA A O 1
ATOM 897 N N . GLU A 1 119 ? 9.347 -11.795 -13.250 1.00 91.12 119 GLU A N 1
ATOM 898 C CA . GLU A 1 119 ? 8.074 -12.287 -12.723 1.00 91.12 119 GLU A CA 1
ATOM 899 C C . GLU A 1 119 ? 7.512 -13.427 -13.594 1.00 91.12 119 GLU A C 1
ATOM 901 O O . GLU A 1 119 ? 6.472 -13.280 -14.244 1.00 91.12 119 GLU A O 1
ATOM 906 N N . PRO A 1 120 ? 8.176 -14.604 -13.601 1.00 89.75 120 PRO A N 1
ATOM 907 C CA . PRO A 1 120 ? 7.911 -15.694 -14.548 1.00 89.75 120 PRO A CA 1
ATOM 908 C C . PRO A 1 120 ? 6.556 -16.389 -14.350 1.00 89.75 120 PRO A C 1
ATOM 910 O O . PRO A 1 120 ? 6.143 -17.197 -15.180 1.00 89.75 120 PRO A O 1
ATOM 913 N N . LEU A 1 121 ? 5.858 -16.104 -13.245 1.00 91.69 121 LEU A N 1
ATOM 914 C CA . LEU A 1 121 ? 4.499 -16.594 -12.997 1.00 91.69 121 LEU A CA 1
ATOM 915 C C . LEU A 1 121 ? 3.438 -15.829 -13.799 1.00 91.69 121 LEU A C 1
ATOM 917 O O . LEU A 1 121 ? 2.293 -16.276 -13.875 1.00 91.69 121 LEU A O 1
ATOM 921 N N . PHE A 1 122 ? 3.804 -14.692 -14.389 1.00 91.38 122 PHE A N 1
ATOM 922 C CA . PHE A 1 122 ? 2.902 -13.835 -15.141 1.00 91.38 122 PHE A CA 1
ATOM 923 C C . PHE A 1 122 ? 3.266 -13.809 -16.626 1.00 91.38 122 PHE A C 1
ATOM 925 O O . PHE A 1 122 ? 4.405 -14.014 -17.035 1.00 91.38 122 PHE A O 1
ATOM 932 N N . SER A 1 123 ? 2.263 -13.546 -17.461 1.00 92.44 123 SER A N 1
ATOM 933 C CA . SER A 1 123 ? 2.443 -13.267 -18.885 1.00 92.44 123 SER A CA 1
ATOM 934 C C . SER A 1 123 ? 1.974 -11.848 -19.161 1.00 92.44 123 SER A C 1
ATOM 936 O O . SER A 1 123 ? 0.829 -11.503 -18.865 1.00 92.44 123 SER A O 1
ATOM 938 N N . PHE A 1 124 ? 2.854 -11.031 -19.730 1.00 93.12 124 PHE A N 1
ATOM 939 C CA . PHE A 1 124 ? 2.591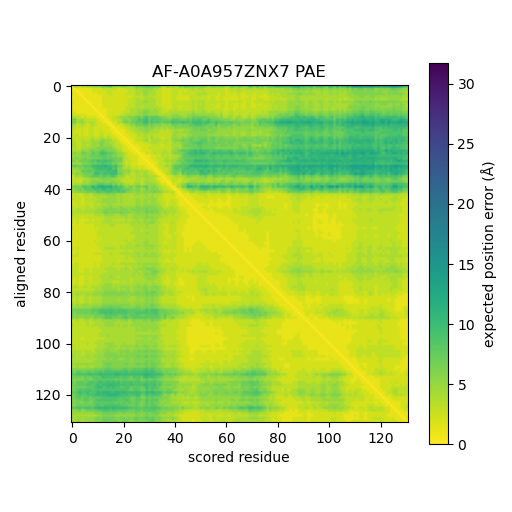 -9.622 -19.996 1.00 93.12 124 PHE A CA 1
ATOM 940 C C . PHE A 1 124 ? 2.440 -9.378 -21.501 1.00 93.12 124 PHE A C 1
ATOM 942 O O . PHE A 1 124 ? 3.181 -9.967 -22.293 1.00 93.12 124 PHE A O 1
ATOM 949 N N . PRO A 1 125 ? 1.518 -8.497 -21.926 1.00 93.62 125 PRO A N 1
ATOM 950 C CA . PRO A 1 125 ? 1.562 -7.921 -23.262 1.00 93.62 125 PRO A CA 1
ATOM 951 C C . PRO A 1 125 ? 2.942 -7.330 -23.580 1.00 93.62 125 PRO A C 1
ATOM 953 O O . PRO A 1 125 ? 3.615 -6.776 -22.709 1.00 93.62 125 PRO A O 1
ATOM 956 N N . ALA A 1 126 ? 3.351 -7.430 -24.845 1.00 91.38 126 ALA A N 1
ATOM 957 C CA . ALA A 1 126 ? 4.627 -6.885 -25.288 1.00 91.38 126 ALA A CA 1
ATOM 958 C C . ALA A 1 126 ? 4.693 -5.367 -25.054 1.00 91.38 126 ALA A C 1
ATOM 960 O O . ALA A 1 126 ? 3.723 -4.648 -25.295 1.00 91.38 126 ALA A O 1
ATOM 961 N N . GLY A 1 127 ? 5.857 -4.882 -24.622 1.00 93.31 127 GLY A N 1
ATOM 962 C CA . GLY A 1 127 ? 6.116 -3.451 -24.459 1.00 93.31 127 GLY A CA 1
ATOM 963 C C . GLY A 1 127 ? 5.732 -2.858 -23.102 1.00 93.31 127 GLY A C 1
ATOM 964 O O . GLY A 1 127 ? 5.997 -1.677 -22.897 1.00 93.31 127 GLY A O 1
ATOM 965 N N . LEU A 1 128 ? 5.145 -3.625 -22.175 1.00 97.06 128 LEU A N 1
ATOM 966 C CA . LEU A 1 128 ? 4.860 -3.131 -20.823 1.00 97.06 128 LEU A CA 1
ATOM 967 C C . LEU A 1 128 ? 6.132 -2.972 -19.984 1.00 97.06 128 LEU A C 1
ATOM 969 O O . LEU A 1 128 ? 7.114 -3.679 -20.183 1.00 97.06 128 LEU A O 1
ATOM 973 N N . ILE A 1 129 ? 6.087 -2.055 -19.023 1.00 97.06 129 ILE A N 1
ATOM 974 C CA . ILE A 1 129 ? 7.147 -1.820 -18.036 1.00 97.06 129 ILE A CA 1
ATOM 975 C C . ILE A 1 129 ? 6.582 -1.985 -16.627 1.00 97.06 129 ILE A C 1
ATOM 977 O O . ILE A 1 129 ? 5.365 -1.888 -16.439 1.00 97.06 129 ILE A O 1
ATOM 981 N N . GLY A 1 130 ? 7.441 -2.221 -15.637 1.00 96.62 130 GLY A N 1
ATOM 982 C CA . GLY A 1 130 ? 6.991 -2.413 -14.262 1.00 96.62 130 GLY A CA 1
ATOM 983 C C . GLY A 1 130 ? 7.952 -1.922 -13.189 1.00 96.62 130 GLY A C 1
ATOM 984 O O . GLY A 1 130 ? 9.129 -1.686 -13.458 1.00 96.62 130 GLY A O 1
ATOM 985 N N . VAL A 1 131 ? 7.415 -1.756 -11.980 1.00 96.12 131 VAL A N 1
ATOM 986 C CA . VAL A 1 131 ? 8.116 -1.301 -10.770 1.00 96.12 131 VAL A CA 1
ATOM 987 C C . VAL A 1 131 ? 7.555 -1.940 -9.504 1.00 96.12 131 VAL A C 1
ATOM 989 O O . VAL A 1 131 ? 6.340 -2.257 -9.501 1.00 96.12 131 VAL A O 1
#

Secondary structure (DSSP, 8-state):
-HHHHHHHHHTTT-S------PPPPS-GGG--SPPPTT-SS-----S--SSHHHHHHHHHHHTTHHHHHHHH------------EE-TTSSHHHHHHHHHHHTT-----B-TTTHHHH-TT----TT-EE-

Solvent-accessible surface area (backbone atoms only — not comparable to full-atom values): 8500 Å² total; per-residue (Å²): 112,69,68,63,50,53,49,60,59,48,54,76,82,40,91,88,77,86,88,88,76,84,77,81,73,92,48,72,95,75,57,86,70,91,80,69,100,71,84,64,98,74,80,92,82,60,46,70,29,62,46,59,67,60,18,51,52,36,47,58,55,58,71,43,46,68,59,51,26,65,76,67,74,48,88,83,85,75,95,79,78,78,82,49,74,39,55,75,92,46,62,58,58,62,35,17,50,51,38,21,57,76,69,69,54,90,83,61,81,27,48,54,79,50,37,51,70,75,42,70,93,54,86,74,70,88,65,33,29,33,63

Foldseek 3Di:
DVQVVVVVVVVVPDVDDDDDDDDDDPDPVPDPDDDDPPPDLDDDQDLQFLDLVNNVVSVVVVVCQVVVCVVVVDDDDDPPDDKDKDAPVDCTQVSSVVSCVVVVHDDDKAFQVCPCVVCVVDDDDGRMIMD

Radius of gyration: 19.46 Å; Cα contacts (8 Å, |Δi|>4): 111; chains: 1; bounding box: 44×29×54 Å

Sequence (131 aa):
MIGSAAIRHLSETNPNLAIIGPAEPEAWASHAGVFASHYDQGRITRVLADDRVWATLAKRSMAQYALIEQKSGIRFHHPVGGLQVGHPAEDFIAKTEAVGRELGVTFQAHGPETLAEAEPLFSFPAGLIGV

Mean predicted aligned error: 4.29 Å